Protein AF-A0A9J6RQS4-F1 (afdb_monomer_lite)

Radius of gyration: 27.05 Å; chains: 1; bounding box: 44×37×73 Å

Sequence (128 aa):
MCKETLSKTLTEANNSTGYFMPIWVMDELKKHIPSGVMKWAENQCHAFGKEQEYRLEAVRNRPPVGAYELTCSKCGGDNVVKDAFASWDVNAQEFVLYATYDESYCHDCEESVLLNESVIASSEASQS

Foldseek 3Di:
DAPVVCVVVVVVVCVVVVNNDDPVVVVVVVVPDPPVNVVVVNVVVVVVVVVVVVVVVCVVPQAPQFDKAKAFPPPRHRQKDFDFDWDQDPVVRDTHTDDTDQWMAHPVVRGTGHIDIDTDPPPPPDDD

Organism: NCBI:txid2950436

Secondary structure (DSSP, 8-state):
--HHHHHHHHHHHHHHHS----HHHHHHHHHHS-HHHHHHHHHHHHHHHHHHHHHHHHHHTSPPTT-EEEEETTT--S-EEEEEEEEEETTTTEEEEEEEEEEEEETTTTEE--EEEEE---------

pLDDT: mean 72.66, std 21.64, range [35.25, 98.38]

Structure (mmCIF, N/CA/C/O backbone):
data_AF-A0A9J6RQS4-F1
#
_entry.id   AF-A0A9J6RQS4-F1
#
loop_
_atom_site.group_PDB
_atom_site.id
_atom_site.type_symbol
_atom_site.label_atom_id
_atom_site.label_alt_id
_atom_site.label_comp_id
_atom_site.label_asym_id
_atom_site.label_entity_id
_atom_site.label_seq_id
_atom_site.pdbx_PDB_ins_code
_atom_site.Cartn_x
_atom_site.Cartn_y
_atom_site.Cartn_z
_atom_site.occupancy
_atom_site.B_iso_or_equiv
_atom_site.auth_seq_id
_atom_site.auth_comp_id
_atom_site.auth_asym_id
_atom_site.auth_atom_id
_atom_site.pdbx_PDB_model_num
ATOM 1 N N . MET A 1 1 ? -2.064 13.662 -37.282 1.00 45.72 1 MET A N 1
ATOM 2 C CA . MET A 1 1 ? -1.436 12.323 -37.408 1.00 45.72 1 MET A CA 1
ATOM 3 C C . MET A 1 1 ? 0.086 12.454 -37.407 1.00 45.72 1 MET A C 1
ATOM 5 O O . MET A 1 1 ? 0.600 13.144 -38.278 1.00 45.72 1 MET A O 1
ATOM 9 N N . CYS A 1 2 ? 0.778 11.951 -36.366 1.00 46.66 2 CYS A N 1
ATOM 10 C CA . CYS A 1 2 ? 2.184 12.296 -36.058 1.00 46.66 2 CYS A CA 1
ATOM 11 C C . CYS A 1 2 ? 3.071 12.030 -37.273 1.00 46.66 2 CYS A C 1
ATOM 13 O O . CYS A 1 2 ? 2.713 11.174 -38.068 1.00 46.66 2 CYS A O 1
ATOM 15 N N . LYS A 1 3 ? 4.216 12.696 -37.454 1.00 46.94 3 LYS A N 1
ATOM 16 C CA . LYS A 1 3 ? 5.111 12.407 -38.595 1.00 46.94 3 LYS A CA 1
ATOM 17 C C . LYS A 1 3 ? 5.410 10.903 -38.701 1.00 46.94 3 LYS A C 1
ATOM 19 O O . LYS A 1 3 ? 5.478 10.367 -39.798 1.00 46.94 3 LYS A O 1
ATOM 24 N N . GLU A 1 4 ? 5.443 10.216 -37.559 1.00 50.78 4 GLU A N 1
ATOM 25 C CA . GLU A 1 4 ? 5.531 8.760 -37.433 1.00 50.78 4 GLU A CA 1
ATOM 26 C C . GLU A 1 4 ? 4.217 8.010 -37.701 1.00 50.78 4 GLU A C 1
ATOM 28 O O . GLU A 1 4 ? 4.258 6.936 -38.283 1.00 50.78 4 GLU A O 1
ATOM 33 N N . THR A 1 5 ? 3.048 8.556 -37.351 1.00 47.94 5 THR A N 1
ATOM 34 C CA . THR A 1 5 ? 1.732 7.968 -37.673 1.00 47.94 5 THR A CA 1
ATOM 35 C C . THR A 1 5 ? 1.354 8.168 -39.140 1.00 47.94 5 THR A C 1
ATOM 37 O O . THR A 1 5 ? 0.801 7.255 -39.730 1.00 47.94 5 THR A O 1
ATOM 40 N N . LEU A 1 6 ? 1.662 9.319 -39.751 1.00 48.81 6 LEU A N 1
ATOM 41 C CA . LEU A 1 6 ? 1.569 9.568 -41.195 1.00 48.81 6 LEU A CA 1
ATOM 42 C C . LEU A 1 6 ? 2.581 8.709 -41.941 1.00 48.81 6 LEU A C 1
ATOM 44 O O . LEU A 1 6 ? 2.227 8.096 -42.933 1.00 48.81 6 LEU A O 1
ATOM 48 N N . SER A 1 7 ? 3.814 8.597 -41.437 1.00 50.75 7 SER A N 1
ATOM 49 C CA . SER A 1 7 ? 4.796 7.667 -41.999 1.00 50.75 7 SER A CA 1
ATOM 50 C C . SER A 1 7 ? 4.294 6.223 -41.925 1.00 50.75 7 SER A C 1
ATOM 52 O O . SER A 1 7 ? 4.325 5.529 -42.934 1.00 50.75 7 SER A O 1
ATOM 54 N N . LYS A 1 8 ? 3.743 5.782 -40.784 1.00 55.03 8 LYS A N 1
ATOM 55 C CA . LYS A 1 8 ? 3.169 4.437 -40.618 1.00 55.03 8 LYS A CA 1
ATOM 56 C C . LYS A 1 8 ? 1.928 4.212 -41.481 1.00 55.03 8 LYS A C 1
ATOM 58 O O . LYS A 1 8 ? 1.898 3.217 -42.182 1.00 55.03 8 LYS A O 1
ATOM 63 N N . THR A 1 9 ? 0.983 5.149 -41.544 1.00 52.06 9 THR A N 1
ATOM 64 C CA . THR A 1 9 ? -0.218 5.023 -42.398 1.00 52.06 9 THR A CA 1
ATOM 65 C C . THR A 1 9 ? 0.091 5.123 -43.889 1.00 52.06 9 THR A C 1
ATOM 67 O O . THR A 1 9 ? -0.521 4.401 -44.663 1.00 52.06 9 THR A O 1
ATOM 70 N N . LEU A 1 10 ? 1.068 5.928 -44.324 1.00 50.69 10 LEU A N 1
ATOM 71 C CA . LEU A 1 10 ? 1.557 5.889 -45.711 1.00 50.69 10 LEU A CA 1
ATOM 72 C C . LEU A 1 10 ? 2.337 4.603 -46.012 1.00 50.69 10 LEU A C 1
ATOM 74 O O . LEU A 1 10 ? 2.247 4.088 -47.121 1.00 50.69 10 LEU A O 1
ATOM 78 N N . THR A 1 11 ? 3.055 4.050 -45.034 1.00 53.12 11 THR A N 1
ATOM 79 C CA . THR A 1 11 ? 3.733 2.749 -45.167 1.00 53.12 11 THR A CA 1
ATOM 80 C C . THR A 1 11 ? 2.720 1.600 -45.230 1.00 53.12 11 THR A C 1
ATOM 82 O O . THR A 1 11 ? 2.847 0.712 -46.065 1.00 53.12 11 THR A O 1
ATOM 85 N N . GLU A 1 12 ? 1.667 1.636 -44.416 1.00 49.66 12 GLU A N 1
ATOM 86 C CA . GLU A 1 12 ? 0.559 0.673 -44.424 1.00 49.66 12 GLU A CA 1
ATOM 87 C C . GLU A 1 12 ? -0.311 0.812 -45.685 1.00 49.66 12 GLU A C 1
ATOM 89 O O . GLU A 1 12 ? -0.711 -0.196 -46.267 1.00 49.66 12 GLU A O 1
ATOM 94 N N . ALA A 1 13 ? -0.539 2.032 -46.183 1.00 46.62 13 ALA A N 1
ATOM 95 C CA . ALA A 1 13 ? -1.199 2.280 -47.467 1.00 46.62 13 ALA A CA 1
ATOM 96 C C . ALA A 1 13 ? -0.363 1.765 -48.658 1.00 46.62 13 ALA A C 1
ATOM 98 O O . ALA A 1 13 ? -0.916 1.146 -49.568 1.00 46.62 13 ALA A O 1
ATOM 99 N N . ASN A 1 14 ? 0.967 1.928 -48.626 1.00 47.00 14 ASN A N 1
ATOM 100 C CA . ASN A 1 14 ? 1.891 1.341 -49.612 1.00 47.00 14 ASN A CA 1
ATOM 101 C C . ASN A 1 14 ? 1.863 -0.197 -49.579 1.00 47.00 14 ASN A C 1
ATOM 103 O O . ASN A 1 14 ? 1.874 -0.850 -50.621 1.00 47.00 14 ASN A O 1
ATOM 107 N N . ASN A 1 15 ? 1.815 -0.783 -48.382 1.00 49.00 15 ASN A N 1
ATOM 108 C CA . ASN A 1 15 ? 1.864 -2.233 -48.196 1.00 49.00 15 ASN A CA 1
ATOM 109 C C . ASN A 1 15 ? 0.518 -2.925 -48.476 1.00 49.00 15 ASN A C 1
ATOM 111 O O . ASN A 1 15 ? 0.504 -4.118 -48.764 1.00 49.00 15 ASN A O 1
ATOM 115 N N . SER A 1 16 ? -0.605 -2.199 -48.423 1.00 44.75 16 SER A N 1
ATOM 116 C CA . SER A 1 16 ? -1.952 -2.733 -48.693 1.00 44.75 16 SER A CA 1
ATOM 117 C C . SER A 1 16 ? -2.413 -2.580 -50.146 1.00 44.75 16 SER A C 1
ATOM 119 O O . SER A 1 16 ? -3.294 -3.319 -50.578 1.00 44.75 16 SER A O 1
ATOM 121 N N . THR 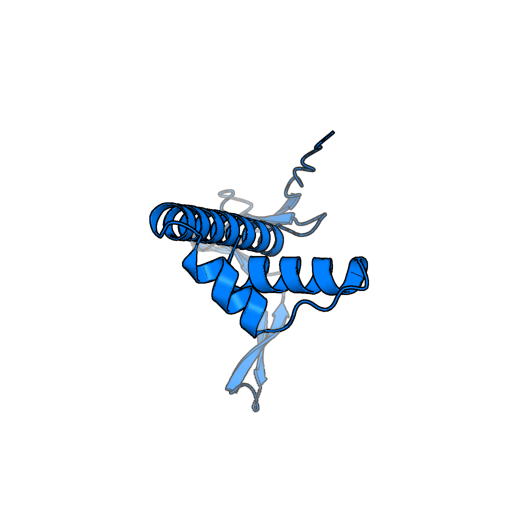A 1 17 ? -1.813 -1.671 -50.923 1.00 41.06 17 THR A N 1
ATOM 122 C CA . THR A 1 17 ? -2.170 -1.444 -52.340 1.00 41.06 17 THR A CA 1
ATOM 123 C C . THR A 1 17 ? -1.172 -2.041 -53.338 1.00 41.06 17 THR A C 1
ATOM 125 O O . THR A 1 17 ? -1.423 -2.022 -54.542 1.00 41.06 17 THR A O 1
ATOM 128 N N . GLY A 1 18 ? -0.048 -2.592 -52.863 1.00 42.12 18 GLY A N 1
ATOM 129 C CA . GLY A 1 18 ? 0.982 -3.217 -53.705 1.00 42.12 18 GLY A CA 1
ATOM 130 C C . GLY A 1 18 ? 1.830 -2.230 -54.519 1.00 42.12 18 GLY A C 1
ATOM 131 O O . GLY A 1 18 ? 2.698 -2.653 -55.279 1.00 42.12 18 GLY A O 1
ATOM 132 N N . TYR A 1 19 ? 1.620 -0.923 -54.348 1.00 41.69 19 TYR A N 1
ATOM 133 C CA . TYR A 1 19 ? 2.429 0.127 -54.957 1.00 41.69 19 TYR A CA 1
ATOM 134 C C . TYR A 1 19 ? 3.384 0.697 -53.913 1.00 41.69 19 TYR A C 1
ATOM 136 O O . TYR A 1 19 ? 3.007 1.487 -53.057 1.00 41.69 19 TYR A O 1
ATOM 144 N N . PHE A 1 20 ? 4.650 0.295 -53.985 1.00 44.09 20 PHE A N 1
ATOM 145 C CA . PHE A 1 20 ? 5.703 0.826 -53.129 1.00 44.09 20 PHE A CA 1
ATOM 146 C C . PHE A 1 20 ? 6.106 2.222 -53.626 1.00 44.09 20 PHE A C 1
ATOM 148 O O . PHE A 1 20 ? 6.924 2.342 -54.539 1.00 44.09 20 PHE A O 1
ATOM 155 N N . MET A 1 21 ? 5.525 3.293 -53.071 1.00 48.44 21 MET A N 1
ATOM 156 C CA . MET A 1 21 ? 5.986 4.649 -53.388 1.00 48.44 21 MET A CA 1
ATOM 157 C C . MET A 1 21 ? 7.425 4.854 -52.886 1.00 48.44 21 MET A C 1
ATOM 159 O O . MET A 1 21 ? 7.676 4.703 -51.686 1.00 48.44 21 MET A O 1
ATOM 163 N N . PRO A 1 22 ? 8.378 5.215 -53.763 1.00 49.72 22 PRO A N 1
ATOM 164 C CA . PRO A 1 22 ? 9.762 5.437 -53.369 1.00 49.72 22 PRO A CA 1
ATOM 165 C C . PRO A 1 22 ? 9.928 6.602 -52.383 1.00 49.72 22 PRO A C 1
ATOM 167 O O . PRO A 1 22 ? 9.183 7.582 -52.421 1.00 49.72 22 PRO A O 1
ATOM 170 N N . ILE A 1 23 ? 10.983 6.550 -51.563 1.00 51.97 23 ILE A N 1
ATOM 171 C CA . ILE A 1 23 ? 11.328 7.578 -50.559 1.00 51.97 23 ILE A CA 1
ATOM 172 C C . ILE A 1 23 ? 11.371 8.999 -51.160 1.00 51.97 23 ILE A C 1
ATOM 174 O O . ILE A 1 23 ? 10.979 9.956 -50.497 1.00 51.97 23 ILE A O 1
ATOM 178 N N . TRP A 1 24 ? 11.773 9.151 -52.426 1.00 51.88 24 TRP A N 1
ATOM 179 C CA . TRP A 1 24 ? 11.817 10.452 -53.103 1.00 51.88 24 TRP A CA 1
ATOM 180 C C . TRP A 1 24 ? 10.425 11.027 -53.431 1.00 51.88 24 TRP A C 1
ATOM 182 O O . TRP A 1 24 ? 10.252 12.240 -53.402 1.00 51.88 24 TRP A O 1
ATOM 192 N N . VAL A 1 25 ? 9.411 10.186 -53.668 1.00 50.16 25 VAL A N 1
ATOM 193 C CA . VAL A 1 25 ? 8.017 10.625 -53.891 1.00 50.16 25 VAL A CA 1
ATOM 194 C C . VAL A 1 25 ? 7.422 11.169 -52.595 1.00 50.16 25 VAL A C 1
ATOM 196 O O . VAL A 1 25 ? 6.734 12.188 -52.587 1.00 50.16 25 VAL A O 1
ATOM 199 N N . MET A 1 26 ? 7.761 10.529 -51.476 1.00 52.94 26 MET A N 1
ATOM 200 C CA . MET A 1 26 ? 7.407 11.010 -50.141 1.00 52.94 26 MET A CA 1
ATOM 201 C C . MET A 1 26 ? 8.069 12.350 -49.815 1.00 52.94 26 MET A C 1
ATOM 203 O O . MET A 1 26 ? 7.504 13.141 -49.062 1.00 52.94 26 MET A O 1
ATOM 207 N N . ASP A 1 27 ? 9.264 12.598 -50.347 1.00 58.03 27 ASP A N 1
ATOM 208 C CA . ASP A 1 27 ? 9.979 13.861 -50.179 1.00 58.03 27 ASP A CA 1
ATOM 209 C C . ASP A 1 27 ? 9.381 14.978 -51.053 1.00 58.03 27 ASP A C 1
ATOM 211 O O . ASP A 1 27 ? 9.244 16.112 -50.602 1.00 58.03 27 ASP A O 1
ATOM 215 N N . GLU A 1 28 ? 8.916 14.648 -52.260 1.00 54.41 28 GLU A N 1
ATOM 216 C CA . GLU A 1 28 ? 8.276 15.590 -53.188 1.00 54.41 28 GLU A CA 1
ATOM 217 C C . GLU A 1 28 ? 6.863 16.010 -52.748 1.00 54.41 28 GLU A C 1
ATOM 219 O O . GLU A 1 28 ? 6.494 17.185 -52.830 1.00 54.41 28 GLU A O 1
ATOM 224 N N . LEU A 1 29 ? 6.084 15.078 -52.191 1.00 55.75 29 LEU A N 1
ATOM 225 C CA . LEU A 1 29 ? 4.768 15.376 -51.617 1.00 55.75 29 LEU A CA 1
ATOM 226 C C . LEU A 1 29 ? 4.875 16.329 -50.420 1.00 55.75 29 LEU A C 1
ATOM 228 O O . LEU A 1 29 ? 4.063 17.242 -50.283 1.00 55.75 29 LEU A O 1
ATOM 232 N N . LYS A 1 30 ? 5.919 16.189 -49.594 1.00 58.12 30 LYS A N 1
ATOM 233 C CA . LYS A 1 30 ? 6.185 17.098 -48.465 1.00 58.12 30 LYS A CA 1
ATOM 234 C C . LYS A 1 30 ? 6.505 18.530 -48.908 1.00 58.12 30 LYS A C 1
ATOM 236 O O . LYS A 1 30 ? 6.292 19.441 -48.115 1.00 58.12 30 LYS A O 1
ATOM 241 N N . LYS A 1 31 ? 6.970 18.746 -50.147 1.00 63.47 31 LYS A N 1
ATOM 242 C CA . LYS A 1 31 ? 7.252 20.088 -50.700 1.00 63.47 31 LYS A CA 1
ATOM 243 C C . LYS A 1 31 ? 5.990 20.844 -51.121 1.00 63.47 31 LYS A C 1
ATOM 245 O O . LYS A 1 31 ? 5.993 22.070 -51.109 1.00 63.47 31 LYS A O 1
ATOM 250 N N . HIS A 1 32 ? 4.919 20.129 -51.469 1.00 58.72 32 HIS A N 1
ATOM 251 C CA . HIS A 1 32 ? 3.672 20.713 -51.980 1.00 58.72 32 HIS A CA 1
ATOM 252 C C . HIS A 1 32 ? 2.582 20.879 -50.906 1.00 58.72 32 HIS A C 1
ATOM 254 O O . HIS A 1 32 ? 1.550 21.494 -51.172 1.00 58.72 32 HIS A O 1
ATOM 260 N N . ILE A 1 33 ? 2.794 20.367 -49.687 1.00 57.84 33 ILE A N 1
ATOM 261 C CA . ILE A 1 33 ? 1.872 20.566 -48.562 1.00 57.84 33 ILE A CA 1
ATOM 262 C C . ILE A 1 33 ? 2.213 21.903 -47.881 1.00 57.84 33 ILE A C 1
ATOM 264 O O . ILE A 1 33 ? 3.331 22.060 -47.384 1.00 57.84 33 ILE A O 1
ATOM 268 N N . PRO A 1 34 ? 1.279 22.872 -47.809 1.00 59.47 34 PRO A N 1
ATOM 269 C CA . PRO A 1 34 ? 1.539 24.157 -47.171 1.00 59.47 34 PRO A CA 1
ATOM 270 C C . PRO A 1 34 ? 1.977 23.972 -45.715 1.00 59.47 34 PRO A C 1
ATOM 272 O O . PRO A 1 34 ? 1.373 23.197 -44.969 1.00 59.47 34 PRO A O 1
ATOM 275 N N . SER A 1 35 ? 2.982 24.730 -45.274 1.00 56.81 35 SER A N 1
ATOM 276 C CA . SER A 1 35 ? 3.536 24.650 -43.911 1.00 56.81 35 SER A CA 1
ATOM 277 C C . SER A 1 35 ? 2.476 24.816 -42.810 1.00 56.81 35 SER A C 1
ATOM 279 O O . SER A 1 35 ? 2.582 24.202 -41.750 1.00 56.81 35 SER A O 1
ATOM 281 N N . GLY A 1 36 ? 1.409 25.578 -43.077 1.00 56.22 36 GLY A N 1
ATOM 282 C CA . GLY A 1 36 ? 0.256 25.714 -42.183 1.00 56.22 36 GLY A CA 1
ATOM 283 C C . GLY A 1 36 ? -0.543 24.418 -41.995 1.00 56.22 36 GLY A C 1
ATOM 284 O O . GLY A 1 36 ? -0.974 24.130 -40.881 1.00 56.22 36 GLY A O 1
ATOM 285 N N . VAL A 1 37 ? -0.681 23.603 -43.045 1.00 57.06 37 VAL A N 1
ATOM 286 C CA . VAL A 1 37 ? -1.360 22.296 -42.994 1.00 57.06 37 VAL A CA 1
ATOM 287 C C . VAL A 1 37 ? -0.508 21.282 -42.229 1.00 57.06 37 VAL A C 1
ATOM 289 O O . VAL A 1 37 ? -1.047 20.528 -41.424 1.00 57.06 37 VAL A O 1
ATOM 292 N N . MET A 1 38 ? 0.820 21.321 -42.389 1.00 53.12 38 MET A N 1
ATOM 293 C CA . MET A 1 38 ? 1.745 20.491 -41.603 1.00 53.12 38 MET A CA 1
ATOM 294 C C . MET A 1 38 ? 1.731 20.857 -40.116 1.00 53.12 38 MET A C 1
ATOM 296 O O . MET A 1 38 ? 1.600 19.971 -39.279 1.00 53.12 38 MET A O 1
ATOM 300 N N . LYS A 1 39 ? 1.771 22.151 -39.776 1.00 57.00 39 LYS A N 1
ATOM 301 C CA . LYS A 1 39 ? 1.733 22.616 -38.379 1.00 57.00 39 LYS A CA 1
ATOM 302 C C . LYS A 1 39 ? 0.384 22.339 -37.704 1.00 57.00 39 LYS A C 1
ATOM 304 O O . LYS A 1 39 ? 0.340 21.955 -36.537 1.00 57.00 39 LYS A O 1
ATOM 309 N N . TRP A 1 40 ? -0.727 22.501 -38.432 1.00 47.44 40 TRP A N 1
ATOM 310 C CA . TRP A 1 40 ? -2.051 22.090 -37.954 1.00 47.44 40 TRP A CA 1
ATOM 311 C C . TRP A 1 40 ? -2.104 20.578 -37.729 1.00 47.44 40 TRP A C 1
ATOM 313 O O . TRP A 1 40 ? -2.520 20.141 -36.657 1.00 47.44 40 TRP A O 1
ATOM 323 N N . ALA A 1 41 ? -1.620 19.786 -38.692 1.00 46.22 41 ALA A N 1
ATOM 324 C CA . ALA A 1 41 ? -1.583 18.338 -38.572 1.00 46.22 41 ALA A CA 1
ATOM 325 C C . ALA A 1 41 ? -0.766 17.918 -37.347 1.00 46.22 41 ALA A C 1
ATOM 327 O O . ALA A 1 41 ? -1.307 17.179 -36.533 1.00 46.22 41 ALA A O 1
ATOM 328 N N . GLU A 1 42 ? 0.458 18.436 -37.178 1.00 49.44 42 GLU A N 1
ATOM 329 C CA . GLU A 1 42 ? 1.358 18.211 -36.033 1.00 49.44 42 GLU A CA 1
ATOM 330 C C . GLU A 1 42 ? 0.687 18.495 -34.684 1.00 49.44 42 GLU A C 1
ATOM 332 O O . GLU A 1 42 ? 0.705 17.638 -33.796 1.00 49.44 42 GLU A O 1
ATOM 337 N N . ASN A 1 43 ? 0.013 19.641 -34.560 1.00 56.47 43 ASN A N 1
ATOM 338 C CA . ASN A 1 43 ? -0.734 20.001 -33.355 1.00 56.47 43 ASN A CA 1
ATOM 339 C C . ASN A 1 43 ? -1.867 19.006 -33.056 1.00 56.47 43 ASN A C 1
ATOM 341 O O . ASN A 1 43 ? -2.045 18.612 -31.904 1.00 56.47 43 ASN A O 1
ATOM 345 N N . GLN A 1 44 ? -2.598 18.550 -34.079 1.00 51.94 44 GLN A N 1
ATOM 346 C CA . GLN A 1 44 ? -3.653 17.542 -33.919 1.00 51.94 44 GLN A CA 1
ATOM 347 C C . GLN A 1 44 ? -3.087 16.167 -33.527 1.00 51.94 44 GLN A C 1
ATOM 349 O O . GLN A 1 44 ? -3.695 15.456 -32.734 1.00 51.94 44 GLN A O 1
ATOM 354 N N . CYS A 1 45 ? -1.902 15.779 -34.020 1.00 47.12 45 CYS A N 1
ATOM 355 C CA . CYS A 1 45 ? -1.230 14.549 -33.571 1.00 47.12 45 CYS A CA 1
ATOM 356 C C . CYS A 1 45 ? -0.872 14.598 -32.102 1.00 47.12 45 CYS A C 1
ATOM 358 O O . CYS A 1 45 ? -0.972 13.591 -31.418 1.00 47.12 45 CYS A O 1
ATOM 360 N N . HIS A 1 46 ? -0.351 15.742 -31.672 1.00 48.44 46 HIS A N 1
ATOM 361 C CA . HIS A 1 46 ? 0.154 15.922 -30.329 1.00 48.44 46 HIS A CA 1
ATOM 362 C C . HIS A 1 46 ? -1.007 15.970 -29.333 1.00 48.44 46 HIS A C 1
ATOM 364 O O . HIS A 1 46 ? -0.936 15.339 -28.284 1.00 48.44 46 HIS A O 1
ATOM 370 N N . ALA A 1 47 ? -2.110 16.634 -29.697 1.0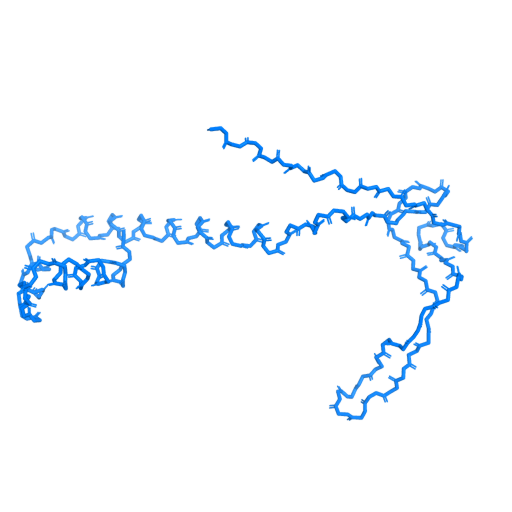0 54.53 47 ALA A N 1
ATOM 371 C CA . ALA A 1 47 ? -3.355 16.592 -28.936 1.00 54.53 47 ALA A CA 1
ATOM 372 C C . ALA A 1 47 ? -3.910 15.161 -28.834 1.00 54.53 47 ALA A C 1
ATOM 374 O O . ALA A 1 47 ? -4.180 14.694 -27.732 1.00 54.53 47 ALA A O 1
ATOM 375 N N . PHE A 1 48 ? -3.984 14.434 -29.955 1.00 45.97 48 PHE A N 1
ATOM 376 C CA . PHE A 1 48 ? -4.432 13.041 -29.961 1.00 45.97 48 PHE A CA 1
ATOM 377 C C . PHE A 1 48 ? -3.491 12.127 -29.163 1.00 45.97 48 PHE A C 1
ATOM 379 O O . PHE A 1 48 ? -3.952 11.307 -28.385 1.00 45.97 48 PHE A O 1
ATOM 386 N N . GLY A 1 49 ? -2.173 12.288 -29.300 1.00 55.94 49 GLY A N 1
ATOM 387 C CA . GLY A 1 49 ? -1.176 11.531 -28.541 1.00 55.94 49 GLY A CA 1
ATOM 388 C C . GLY A 1 49 ? -1.322 11.734 -27.035 1.00 55.94 49 GLY A C 1
ATOM 389 O O . GLY A 1 49 ? -1.349 10.756 -26.298 1.00 55.94 49 GLY A O 1
ATOM 390 N N . LYS A 1 50 ? -1.525 12.982 -26.593 1.00 57.53 50 LYS A N 1
ATOM 391 C CA . LYS A 1 50 ? -1.812 13.298 -25.187 1.00 57.53 50 LYS A CA 1
ATOM 392 C C . LYS A 1 50 ? -3.131 12.703 -24.700 1.00 57.53 50 LYS A C 1
ATOM 394 O O . LYS A 1 50 ? -3.201 12.228 -23.573 1.00 57.53 50 LYS A O 1
ATOM 399 N N . GLU A 1 51 ? -4.170 12.707 -25.531 1.00 56.69 51 GLU A N 1
ATOM 400 C CA . GLU A 1 51 ? -5.455 12.083 -25.197 1.00 56.69 51 GLU A CA 1
ATOM 401 C C . GLU A 1 51 ? -5.330 10.557 -25.066 1.00 56.69 51 GLU A C 1
ATOM 403 O O . GLU A 1 51 ? -5.902 9.969 -24.149 1.00 56.69 51 GLU A O 1
ATOM 408 N N . GLN A 1 52 ? -4.552 9.910 -25.939 1.00 61.34 52 GLN A N 1
ATOM 409 C CA . GLN A 1 52 ? -4.280 8.474 -25.844 1.00 61.34 52 GLN A CA 1
ATOM 410 C C . GLN A 1 52 ? -3.420 8.133 -24.624 1.00 61.34 52 GLN A C 1
ATOM 412 O O . GLN A 1 52 ? -3.708 7.160 -23.937 1.00 61.34 52 GLN A O 1
ATOM 417 N N . GLU A 1 53 ? -2.406 8.938 -24.311 1.00 63.53 53 GLU A N 1
ATOM 418 C CA . GLU A 1 53 ? -1.579 8.767 -23.113 1.00 63.53 53 GLU A CA 1
ATOM 419 C C . GLU A 1 53 ? -2.408 8.923 -21.830 1.00 63.53 53 GLU A C 1
ATOM 421 O O . GLU A 1 53 ? -2.337 8.068 -20.952 1.00 63.53 53 GLU A O 1
ATOM 426 N N . TYR A 1 54 ? -3.284 9.933 -21.766 1.00 62.22 54 TYR A N 1
ATOM 427 C CA . TYR A 1 54 ? -4.237 10.106 -20.667 1.00 62.22 54 TYR A CA 1
ATOM 428 C C . TYR A 1 54 ? -5.201 8.919 -20.539 1.00 62.22 54 TYR A C 1
ATOM 430 O O . TYR A 1 54 ? -5.455 8.440 -19.437 1.00 62.22 54 TYR A O 1
ATOM 438 N N . ARG A 1 55 ? -5.718 8.398 -21.660 1.00 65.12 55 ARG A N 1
ATOM 439 C CA . ARG A 1 55 ? -6.578 7.205 -21.665 1.00 65.12 55 ARG A CA 1
ATOM 440 C C . ARG A 1 55 ? -5.846 5.956 -21.186 1.00 65.12 55 ARG A C 1
ATOM 442 O O . ARG A 1 55 ? -6.408 5.194 -20.407 1.00 65.12 55 ARG A O 1
ATOM 449 N N . LEU A 1 56 ? -4.614 5.743 -21.639 1.00 69.25 56 LEU A N 1
ATOM 450 C CA . LEU A 1 56 ? -3.787 4.619 -21.200 1.00 69.25 56 LEU A CA 1
ATOM 451 C C . LEU A 1 56 ? -3.472 4.725 -19.710 1.00 69.25 56 LEU A C 1
ATOM 453 O O . LEU A 1 56 ? -3.550 3.725 -19.004 1.00 69.25 56 LEU A O 1
ATOM 457 N N . GLU A 1 57 ? -3.192 5.929 -19.221 1.00 70.69 57 GLU A N 1
ATOM 458 C CA . GLU A 1 57 ? -2.975 6.182 -17.800 1.00 70.69 57 GLU A CA 1
ATOM 459 C C . GLU A 1 57 ? -4.242 5.940 -16.971 1.00 70.69 57 GLU A C 1
ATOM 461 O O . GLU A 1 57 ? -4.190 5.282 -15.937 1.00 70.69 57 GLU A O 1
ATOM 466 N N . ALA A 1 58 ? -5.407 6.367 -17.460 1.00 68.31 58 ALA A N 1
ATOM 467 C CA . ALA A 1 58 ? -6.691 6.097 -16.815 1.00 68.31 58 ALA A CA 1
ATOM 468 C C . ALA A 1 58 ? -7.044 4.598 -16.787 1.00 68.31 58 ALA A C 1
ATOM 470 O O . ALA A 1 58 ? -7.696 4.135 -15.855 1.00 68.31 58 ALA A O 1
ATOM 471 N N . VAL A 1 59 ? -6.621 3.828 -17.795 1.00 73.88 59 VAL A N 1
ATOM 472 C CA . VAL A 1 59 ? -6.765 2.364 -17.800 1.00 73.88 59 VAL A CA 1
ATOM 473 C C . VAL A 1 59 ? -5.772 1.714 -16.836 1.00 73.88 59 VAL A C 1
ATOM 475 O O . VAL A 1 59 ? -6.171 0.818 -16.097 1.00 73.88 59 VAL A O 1
ATOM 478 N N . ARG A 1 60 ? -4.513 2.173 -16.800 1.00 76.94 60 ARG A N 1
ATOM 479 C CA . ARG A 1 60 ? -3.495 1.679 -15.854 1.00 76.94 60 ARG A CA 1
ATOM 480 C C . ARG A 1 60 ? -3.893 1.910 -14.400 1.00 76.94 60 ARG A C 1
ATOM 482 O O . ARG A 1 60 ? -3.700 1.022 -13.582 1.00 76.94 60 ARG A O 1
ATOM 489 N N . ASN A 1 61 ? -4.484 3.064 -14.109 1.00 78.44 61 ASN A N 1
ATOM 490 C CA . ASN A 1 61 ? -4.891 3.449 -12.758 1.00 78.44 61 ASN A CA 1
ATOM 491 C C . ASN A 1 61 ? -6.322 3.019 -12.409 1.00 78.44 61 ASN A C 1
ATOM 493 O O . ASN A 1 61 ? -6.841 3.409 -11.364 1.00 78.44 61 ASN A O 1
ATOM 497 N N . ARG A 1 62 ? -6.990 2.233 -13.265 1.00 78.19 62 ARG A N 1
ATOM 498 C CA . ARG A 1 62 ? -8.307 1.690 -12.931 1.00 78.19 62 ARG A CA 1
ATOM 499 C C . ARG A 1 62 ? -8.142 0.621 -11.840 1.00 78.19 62 ARG A C 1
ATOM 501 O O . ARG A 1 62 ? -7.368 -0.316 -12.047 1.00 78.19 62 ARG A O 1
ATOM 508 N N . PRO A 1 63 ? -8.904 0.690 -10.733 1.00 80.50 63 PRO A N 1
ATOM 509 C CA . PRO A 1 63 ? -8.949 -0.401 -9.770 1.00 80.50 63 PRO A CA 1
ATOM 510 C C . PRO A 1 63 ? -9.369 -1.707 -10.463 1.00 80.50 63 PRO A C 1
ATOM 512 O O . PRO A 1 63 ? -10.251 -1.680 -11.331 1.00 80.50 63 PRO A O 1
ATOM 515 N N . PRO A 1 64 ? -8.767 -2.855 -10.114 1.00 82.12 64 PRO A N 1
ATOM 516 C CA . PRO A 1 64 ? -9.179 -4.134 -10.673 1.00 82.12 64 PRO A CA 1
ATOM 517 C C . PRO A 1 64 ? -10.653 -4.426 -10.356 1.00 82.12 64 PRO A C 1
ATOM 519 O O . PRO A 1 64 ? -11.219 -3.933 -9.380 1.00 82.12 64 PRO A O 1
ATOM 522 N N . VAL A 1 65 ? -11.298 -5.242 -11.192 1.00 81.56 65 VAL A N 1
ATOM 523 C CA . VAL A 1 65 ? -12.677 -5.681 -10.935 1.00 81.56 65 VAL A CA 1
ATOM 524 C C . VAL A 1 65 ? -12.709 -6.450 -9.614 1.00 81.56 65 VAL A C 1
ATOM 526 O O . VAL A 1 65 ? -11.923 -7.375 -9.420 1.00 81.56 65 VAL A O 1
ATOM 529 N N . GLY A 1 66 ? -13.608 -6.055 -8.710 1.00 83.56 66 GLY A N 1
ATOM 530 C CA . GLY A 1 66 ? -13.679 -6.611 -7.356 1.00 83.56 66 GLY A CA 1
ATOM 531 C C . GLY A 1 66 ? -12.693 -5.988 -6.365 1.00 83.56 66 GLY A C 1
ATOM 532 O O . GLY A 1 66 ? -12.531 -6.524 -5.272 1.00 83.56 66 GLY A O 1
ATOM 533 N N . ALA A 1 67 ? -12.045 -4.872 -6.718 1.00 89.00 67 ALA A N 1
ATOM 534 C CA . ALA A 1 67 ? -11.286 -4.084 -5.757 1.00 89.00 67 ALA A CA 1
ATOM 535 C C . ALA A 1 67 ? -12.177 -3.644 -4.587 1.00 89.00 67 ALA A C 1
ATOM 537 O O . ALA A 1 67 ? -13.355 -3.321 -4.759 1.00 89.00 67 ALA A O 1
ATOM 538 N N . TYR A 1 68 ? -11.586 -3.609 -3.401 1.00 93.31 68 TYR A N 1
ATOM 539 C CA . TYR A 1 68 ? -12.212 -3.129 -2.182 1.00 93.31 68 TYR A CA 1
ATOM 540 C C . TYR A 1 68 ? -11.284 -2.132 -1.495 1.00 93.31 68 TYR A C 1
ATOM 542 O O . TYR A 1 68 ? -10.074 -2.122 -1.725 1.00 93.31 68 TYR A O 1
ATOM 550 N N . GLU A 1 69 ? -11.876 -1.283 -0.674 1.00 93.88 69 GLU A N 1
ATOM 551 C CA . GLU A 1 69 ? -11.199 -0.308 0.163 1.00 93.88 69 GLU A CA 1
ATOM 552 C C . GLU A 1 69 ? -11.274 -0.753 1.624 1.00 93.88 69 GLU A C 1
ATOM 554 O O . GLU A 1 69 ? -12.287 -1.315 2.057 1.00 93.88 69 GLU A O 1
ATOM 559 N N . LEU A 1 70 ? -10.199 -0.492 2.368 1.00 95.62 70 LEU A N 1
ATOM 560 C CA . LEU A 1 70 ? -10.120 -0.686 3.810 1.00 95.62 70 LEU A CA 1
ATOM 561 C C . LEU A 1 70 ? -10.207 0.673 4.498 1.00 95.62 70 LEU A C 1
ATOM 563 O O . LEU A 1 70 ? -9.379 1.541 4.242 1.00 95.62 70 LEU A O 1
ATOM 567 N N . THR A 1 71 ? -11.174 0.842 5.395 1.00 97.38 71 THR A N 1
ATOM 568 C CA . THR A 1 71 ? -11.343 2.083 6.161 1.00 97.38 71 THR A CA 1
ATOM 569 C C . THR A 1 71 ? -11.383 1.824 7.659 1.00 97.38 71 THR A C 1
ATOM 571 O O . THR A 1 71 ? -11.739 0.742 8.128 1.00 97.38 71 THR A O 1
ATOM 574 N N . CYS A 1 72 ? -11.008 2.831 8.440 1.00 97.94 72 CYS A N 1
ATOM 575 C CA . CYS A 1 72 ? -11.054 2.795 9.892 1.00 97.94 72 CYS A CA 1
ATOM 576 C C . CYS A 1 72 ? -12.493 2.601 10.380 1.00 97.94 72 CYS A C 1
ATOM 578 O O . CYS A 1 72 ? -13.385 3.385 10.047 1.00 97.94 72 CYS A O 1
ATOM 580 N N . SER A 1 73 ? -12.722 1.619 11.256 1.00 97.50 73 SER A N 1
ATOM 581 C CA . SER A 1 73 ? -14.059 1.345 11.793 1.00 97.50 73 SER A CA 1
ATOM 582 C C . SER A 1 73 ? -14.638 2.464 12.666 1.00 97.50 73 SER A C 1
ATOM 584 O O . SER A 1 73 ? -15.823 2.422 12.994 1.00 97.50 73 SER A O 1
ATOM 586 N N . LYS A 1 74 ? -13.815 3.433 13.090 1.00 97.12 74 LYS A N 1
ATOM 587 C CA . LYS A 1 74 ? -14.213 4.544 13.966 1.00 97.12 74 LYS A CA 1
ATOM 588 C C . LYS A 1 74 ? -14.477 5.837 13.201 1.00 97.12 74 LYS A C 1
ATOM 590 O O . LYS A 1 74 ? -15.556 6.405 13.343 1.00 97.12 74 LYS A O 1
ATOM 595 N N . CYS A 1 75 ? -13.506 6.311 12.418 1.00 97.31 75 CYS A N 1
ATOM 596 C CA . CYS A 1 75 ? -13.621 7.582 11.695 1.00 97.31 75 CYS A CA 1
ATOM 597 C C . CYS A 1 75 ? -14.076 7.428 10.238 1.00 97.31 75 CYS A C 1
ATOM 599 O O . CYS A 1 75 ? -14.510 8.409 9.642 1.00 97.31 75 CYS A O 1
ATOM 601 N N . GLY A 1 76 ? -13.983 6.224 9.662 1.00 96.56 76 GLY A N 1
ATOM 602 C CA . GLY A 1 76 ? -14.258 5.975 8.245 1.00 96.56 76 GLY A CA 1
ATOM 603 C C . GLY A 1 76 ? -13.165 6.452 7.283 1.00 96.56 76 GLY A C 1
ATOM 604 O O . GLY A 1 76 ? -13.354 6.334 6.079 1.00 96.56 76 GLY A O 1
ATOM 605 N N . GLY A 1 77 ? -12.045 6.982 7.788 1.00 96.19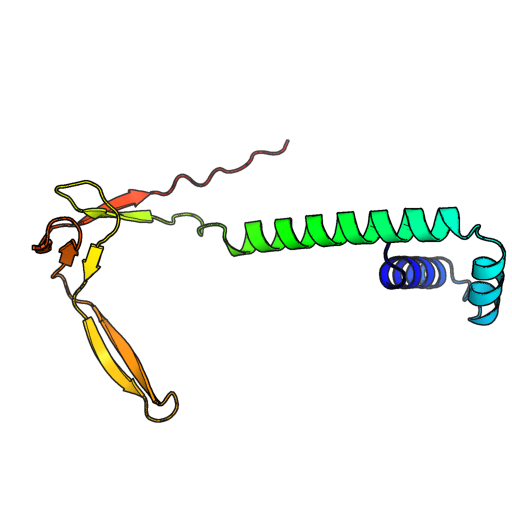 77 GLY A N 1
ATOM 606 C CA . GLY A 1 77 ? -10.887 7.372 6.978 1.00 96.19 77 GLY A CA 1
ATOM 607 C C . GLY A 1 77 ? -10.098 6.172 6.449 1.00 96.19 77 GLY A C 1
ATOM 608 O O . GLY A 1 77 ? -10.187 5.071 6.994 1.00 96.19 77 GLY A O 1
ATOM 609 N N . ASP A 1 78 ? -9.309 6.395 5.405 1.00 96.38 78 ASP A N 1
ATOM 610 C CA . ASP A 1 78 ? -8.478 5.409 4.697 1.00 96.38 78 ASP A CA 1
ATOM 611 C C . ASP A 1 78 ? -7.008 5.406 5.160 1.00 96.38 78 ASP A C 1
ATOM 613 O O . ASP A 1 78 ? -6.213 4.575 4.722 1.00 96.38 78 ASP A O 1
ATOM 617 N N . ASN A 1 79 ? -6.641 6.295 6.091 1.00 97.44 79 ASN A N 1
ATOM 618 C CA . ASN A 1 79 ? -5.299 6.396 6.664 1.00 97.44 79 ASN A CA 1
ATOM 619 C C . ASN A 1 79 ? -5.045 5.297 7.716 1.00 97.44 79 ASN A C 1
ATOM 621 O O . ASN A 1 79 ? -4.879 5.549 8.918 1.00 97.44 79 ASN A O 1
ATOM 625 N N . VAL A 1 80 ? -5.103 4.048 7.253 1.00 97.25 80 VAL A N 1
ATOM 626 C CA . VAL A 1 80 ? -4.992 2.828 8.052 1.00 97.25 80 VAL A CA 1
ATOM 627 C C . VAL A 1 80 ? -3.786 1.997 7.629 1.00 97.25 80 VAL A C 1
ATOM 629 O O . VAL A 1 80 ? -3.446 1.904 6.451 1.00 97.25 80 VAL A O 1
ATOM 632 N N . VAL A 1 81 ? -3.146 1.358 8.603 1.00 96.50 81 VAL A N 1
ATOM 633 C CA . VAL A 1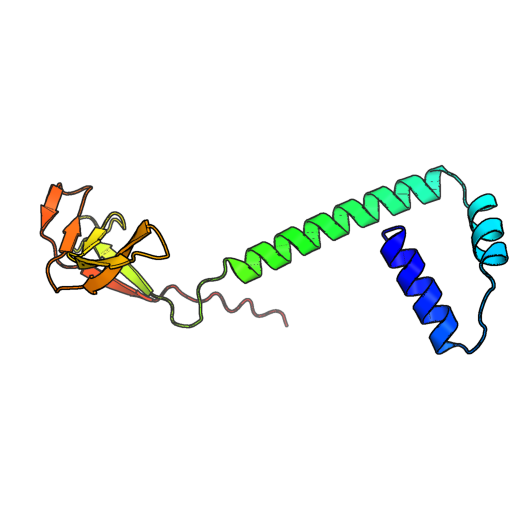 81 ? -1.999 0.468 8.401 1.00 96.50 81 VAL A CA 1
ATOM 634 C C . VAL A 1 81 ? -2.205 -0.846 9.144 1.00 96.50 81 VAL A C 1
ATOM 636 O O . VAL A 1 81 ? -3.011 -0.932 10.072 1.00 96.50 81 VAL A O 1
ATOM 639 N N . LYS A 1 82 ? -1.466 -1.874 8.725 1.00 95.88 82 LYS A N 1
ATOM 640 C CA . LYS A 1 82 ? -1.383 -3.164 9.409 1.00 95.88 82 LYS A CA 1
ATOM 641 C C . LYS A 1 82 ? 0.041 -3.451 9.834 1.00 95.88 82 LYS A C 1
ATOM 643 O O . LYS A 1 82 ? 0.986 -3.125 9.113 1.00 95.88 82 LYS A O 1
ATOM 648 N N . ASP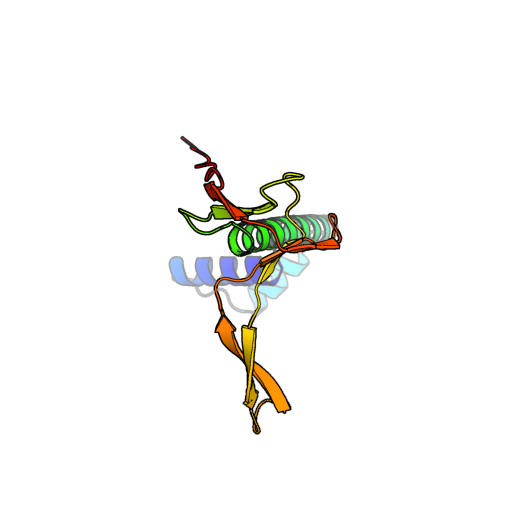 A 1 83 ? 0.162 -4.146 10.953 1.00 94.06 83 ASP A N 1
ATOM 649 C CA . ASP A 1 83 ? 1.442 -4.665 11.394 1.00 94.06 83 ASP A CA 1
ATOM 650 C C . ASP A 1 83 ? 1.967 -5.720 10.423 1.00 94.06 83 ASP A C 1
ATOM 652 O O . ASP A 1 83 ? 1.230 -6.552 9.878 1.00 94.06 83 ASP A O 1
ATOM 656 N N . ALA A 1 84 ? 3.278 -5.680 10.208 1.00 96.00 84 ALA A N 1
ATOM 657 C CA . ALA A 1 84 ? 3.946 -6.502 9.221 1.00 96.00 84 ALA A CA 1
ATOM 658 C C . ALA A 1 84 ? 5.328 -6.954 9.690 1.00 96.00 84 ALA A C 1
ATOM 660 O O . ALA A 1 84 ? 6.069 -6.215 10.335 1.00 96.00 84 ALA A O 1
ATOM 661 N N . PHE A 1 85 ? 5.695 -8.173 9.300 1.00 95.62 85 PHE A N 1
ATOM 662 C CA . PHE A 1 85 ? 7.067 -8.650 9.355 1.00 95.62 85 PHE A CA 1
ATOM 663 C C . PHE A 1 85 ? 7.704 -8.481 7.980 1.00 95.62 85 PHE A C 1
ATOM 665 O O . PHE A 1 85 ? 7.145 -8.912 6.968 1.00 95.62 85 PHE A O 1
ATOM 672 N N . ALA A 1 86 ? 8.880 -7.865 7.950 1.00 97.12 86 ALA A N 1
ATOM 673 C CA . ALA A 1 86 ? 9.662 -7.670 6.741 1.00 97.12 86 ALA A CA 1
ATOM 674 C C . ALA A 1 86 ? 11.031 -8.339 6.886 1.00 97.12 86 ALA A C 1
ATOM 676 O O . ALA A 1 86 ? 11.619 -8.364 7.969 1.00 97.12 86 ALA A O 1
ATOM 677 N N . SER A 1 87 ? 11.546 -8.877 5.784 1.00 97.75 87 SER A N 1
ATOM 678 C CA . SER A 1 87 ? 12.871 -9.491 5.713 1.00 97.75 87 SER A CA 1
ATOM 679 C C . SER A 1 87 ? 13.826 -8.616 4.913 1.00 97.75 87 SER A C 1
ATOM 681 O O . SER A 1 87 ? 13.428 -8.026 3.912 1.00 97.75 87 SER A O 1
ATOM 683 N N . TRP A 1 88 ? 15.090 -8.557 5.328 1.00 98.06 88 TRP A N 1
ATOM 684 C CA . TRP A 1 88 ? 16.129 -7.857 4.577 1.00 98.06 88 TRP A CA 1
ATOM 685 C C . TRP A 1 88 ? 16.487 -8.626 3.297 1.00 98.06 88 TRP A C 1
ATOM 687 O O . TRP A 1 88 ? 16.976 -9.755 3.378 1.00 98.06 88 TRP A O 1
ATOM 697 N N . ASP A 1 89 ? 16.277 -8.018 2.130 1.00 97.75 89 ASP A N 1
ATOM 698 C CA . ASP A 1 89 ? 16.743 -8.547 0.847 1.00 97.75 89 ASP A CA 1
ATOM 699 C C . ASP A 1 89 ? 18.124 -7.963 0.519 1.00 97.75 89 ASP A C 1
ATOM 701 O O . ASP A 1 89 ? 18.302 -6.757 0.354 1.00 97.75 89 ASP A O 1
ATOM 705 N N . VAL A 1 90 ? 19.130 -8.833 0.415 1.00 97.81 90 VAL A N 1
ATOM 706 C CA . VAL A 1 90 ? 20.519 -8.427 0.150 1.00 97.81 90 VAL A CA 1
ATOM 707 C C . VAL A 1 90 ? 20.712 -7.899 -1.274 1.00 97.81 90 VAL A C 1
ATOM 709 O O . VAL A 1 90 ? 21.570 -7.045 -1.484 1.00 97.81 90 VAL A O 1
ATOM 712 N N . ASN A 1 91 ? 19.951 -8.374 -2.255 1.00 97.88 91 ASN A N 1
ATOM 713 C CA . ASN A 1 91 ? 20.081 -7.913 -3.636 1.00 97.88 91 ASN A CA 1
ATOM 714 C C . ASN A 1 91 ? 19.376 -6.570 -3.832 1.00 97.88 91 ASN A C 1
ATOM 716 O O . ASN A 1 91 ? 19.922 -5.689 -4.492 1.00 97.88 91 ASN A O 1
ATOM 720 N N . ALA A 1 92 ? 18.188 -6.417 -3.244 1.00 96.19 92 ALA A N 1
ATOM 721 C CA . ALA A 1 92 ? 17.414 -5.181 -3.328 1.00 96.19 92 ALA A CA 1
ATOM 722 C C . ALA A 1 92 ? 17.897 -4.102 -2.337 1.00 96.19 92 ALA A C 1
ATOM 724 O O . ALA A 1 92 ? 17.631 -2.924 -2.547 1.00 96.19 92 ALA A O 1
ATOM 725 N N . GLN A 1 93 ? 18.660 -4.489 -1.303 1.00 97.81 93 GLN A N 1
ATOM 726 C CA . GLN A 1 93 ? 19.140 -3.606 -0.229 1.00 97.81 93 GLN A CA 1
ATOM 727 C C . GLN A 1 93 ? 17.999 -2.864 0.481 1.00 97.81 93 GLN A C 1
ATOM 729 O O . GLN A 1 93 ? 18.122 -1.697 0.851 1.00 97.81 93 GLN A O 1
ATOM 734 N N . GLU A 1 94 ? 16.888 -3.563 0.690 1.00 98.25 94 GLU A N 1
ATOM 735 C CA . GLU A 1 94 ? 15.704 -3.023 1.348 1.00 98.25 94 GLU A CA 1
ATOM 736 C C . GLU A 1 94 ? 14.989 -4.089 2.184 1.00 98.25 94 GLU A C 1
ATOM 738 O O . GLU A 1 94 ? 15.205 -5.296 2.032 1.00 98.25 94 GLU A O 1
ATOM 743 N N . PHE A 1 95 ? 14.131 -3.631 3.097 1.00 97.50 95 PHE A N 1
ATOM 744 C CA . PHE A 1 95 ? 13.191 -4.507 3.784 1.00 97.50 95 PHE A CA 1
ATOM 745 C C . PHE A 1 95 ? 12.010 -4.800 2.862 1.00 97.50 95 PHE A C 1
ATOM 747 O O . PHE A 1 95 ? 11.278 -3.892 2.476 1.00 97.50 95 PHE A O 1
ATOM 754 N N . VAL A 1 96 ? 11.803 -6.076 2.556 1.00 97.38 96 VAL A N 1
ATOM 755 C CA . VAL A 1 96 ? 10.686 -6.551 1.737 1.00 97.38 96 VAL A CA 1
ATOM 756 C C . VAL A 1 96 ? 9.625 -7.157 2.647 1.00 97.38 96 VAL A C 1
ATOM 758 O O . VAL A 1 96 ? 9.945 -7.922 3.562 1.00 97.38 96 VAL A O 1
ATOM 761 N N . LEU A 1 97 ? 8.358 -6.817 2.400 1.00 96.50 97 LEU A N 1
ATOM 762 C CA . LEU A 1 97 ? 7.218 -7.358 3.138 1.00 96.50 97 LEU A CA 1
ATOM 763 C C . LEU A 1 97 ? 7.197 -8.891 3.039 1.00 96.50 97 LEU A C 1
ATOM 765 O O . LEU A 1 97 ? 7.093 -9.441 1.945 1.00 96.50 97 LEU A O 1
ATOM 769 N N . TYR A 1 98 ? 7.269 -9.571 4.184 1.00 95.62 98 TYR A N 1
ATOM 770 C CA . TYR A 1 98 ? 7.216 -11.030 4.266 1.00 95.62 98 TYR A CA 1
ATOM 771 C C . TYR A 1 98 ? 5.812 -11.517 4.638 1.00 95.62 98 TYR A C 1
ATOM 773 O O . TYR A 1 98 ? 5.275 -12.417 3.997 1.00 95.62 98 TYR A O 1
ATOM 781 N N . ALA A 1 99 ? 5.205 -10.915 5.663 1.00 95.62 99 ALA A N 1
ATOM 782 C CA . ALA A 1 99 ? 3.858 -11.247 6.116 1.00 95.62 99 ALA A CA 1
ATOM 783 C C . ALA A 1 99 ? 3.198 -10.055 6.819 1.00 95.62 99 ALA A C 1
ATOM 785 O O . ALA A 1 99 ? 3.887 -9.219 7.403 1.00 95.62 99 ALA A O 1
ATOM 786 N N . THR A 1 100 ? 1.868 -10.011 6.802 1.00 96.06 100 THR A N 1
ATOM 787 C CA . THR A 1 100 ? 1.047 -9.089 7.598 1.00 96.06 100 THR A CA 1
ATOM 788 C C . THR A 1 100 ? 0.328 -9.847 8.711 1.00 96.06 100 THR A C 1
ATOM 790 O O . THR A 1 100 ? 0.101 -11.053 8.603 1.00 96.06 100 THR A O 1
ATOM 793 N N . TYR A 1 101 ? -0.023 -9.139 9.781 1.00 92.56 101 TYR A N 1
ATOM 794 C CA . TYR A 1 101 ? -0.761 -9.680 10.922 1.00 92.56 101 TYR A CA 1
ATOM 795 C C . TYR A 1 101 ? -2.131 -9.003 11.076 1.00 92.56 101 TYR A C 1
ATOM 797 O O . TYR A 1 101 ? -2.560 -8.199 10.241 1.00 92.56 101 TYR A O 1
ATOM 805 N N . ASP A 1 102 ? -2.870 -9.393 12.113 1.00 89.38 102 ASP A N 1
ATOM 806 C CA . ASP A 1 102 ? -4.251 -8.949 12.320 1.00 89.38 102 ASP A CA 1
ATOM 807 C C . ASP A 1 102 ? -4.354 -7.567 12.974 1.00 89.38 102 ASP A C 1
ATOM 809 O O . ASP A 1 102 ? -5.364 -6.884 12.793 1.00 89.38 102 ASP A O 1
ATOM 813 N N . GLU A 1 103 ? -3.315 -7.126 13.690 1.00 94.00 103 GLU A N 1
ATOM 814 C CA . GLU A 1 103 ? -3.304 -5.799 14.302 1.00 94.00 103 GLU A CA 1
ATOM 815 C C . GLU A 1 103 ? -3.280 -4.703 13.232 1.00 94.00 103 GLU A C 1
ATOM 817 O O . GLU A 1 103 ? -2.493 -4.737 12.282 1.00 94.00 103 GLU A O 1
ATOM 822 N N . SER A 1 104 ? -4.199 -3.750 13.385 1.00 96.94 104 SER A N 1
ATOM 823 C CA . SER A 1 104 ? -4.382 -2.617 12.482 1.00 96.94 104 SER A CA 1
ATOM 824 C C . SER A 1 104 ? -4.424 -1.321 13.287 1.00 96.94 104 SER A C 1
ATOM 826 O O . SER A 1 104 ? -4.939 -1.294 14.407 1.00 96.94 104 SER A O 1
ATOM 828 N N . TYR A 1 105 ? -3.912 -0.240 12.710 1.00 97.38 105 TYR A N 1
ATOM 829 C CA . TYR A 1 105 ? -3.781 1.066 13.351 1.00 97.38 105 TYR A CA 1
ATOM 830 C C . TYR A 1 105 ? -4.276 2.168 12.415 1.00 97.38 105 TYR A C 1
ATOM 832 O O . TYR A 1 105 ? -4.059 2.100 11.205 1.00 97.38 105 TYR A O 1
ATOM 840 N N . CYS A 1 106 ? -4.944 3.184 12.957 1.00 98.38 106 CYS A N 1
ATOM 841 C CA . CYS A 1 106 ? -5.363 4.357 12.194 1.00 98.38 106 CYS A CA 1
ATOM 842 C C . CYS A 1 106 ? -4.523 5.564 12.601 1.00 98.38 106 CYS A C 1
ATOM 844 O O . CYS A 1 106 ? -4.530 5.954 13.768 1.00 98.38 106 CYS A O 1
ATOM 846 N N . HIS A 1 107 ? -3.844 6.186 11.638 1.00 97.75 107 HIS A N 1
ATOM 847 C CA . HIS A 1 107 ? -3.019 7.367 11.897 1.00 97.75 107 HIS A CA 1
ATOM 848 C C . HIS A 1 107 ? -3.844 8.609 12.247 1.00 97.75 107 HIS A C 1
ATOM 850 O O . HIS A 1 107 ? -3.358 9.450 12.992 1.00 97.75 107 HIS A O 1
ATOM 856 N N . ASP A 1 108 ? -5.090 8.707 11.776 1.00 97.94 108 ASP A N 1
ATOM 857 C CA . ASP A 1 108 ? -5.961 9.845 12.100 1.00 97.94 108 ASP A CA 1
ATOM 858 C C . ASP A 1 108 ? -6.575 9.733 13.504 1.00 97.94 108 ASP A C 1
ATOM 860 O O . ASP A 1 108 ? -6.832 10.743 14.156 1.00 97.94 108 ASP A O 1
ATOM 864 N N . CYS A 1 109 ? -6.840 8.508 13.975 1.00 97.50 109 CYS A N 1
ATOM 865 C CA . CYS A 1 109 ? -7.339 8.260 15.333 1.00 97.50 109 CYS A CA 1
ATOM 866 C C . CYS A 1 109 ? -6.212 8.053 16.356 1.00 97.50 109 CYS A C 1
ATOM 868 O O . CYS A 1 109 ? -6.482 8.037 17.554 1.00 97.50 109 CYS A O 1
ATOM 870 N N . GLU A 1 110 ? -4.978 7.875 15.881 1.00 97.56 110 GLU A N 1
ATOM 871 C 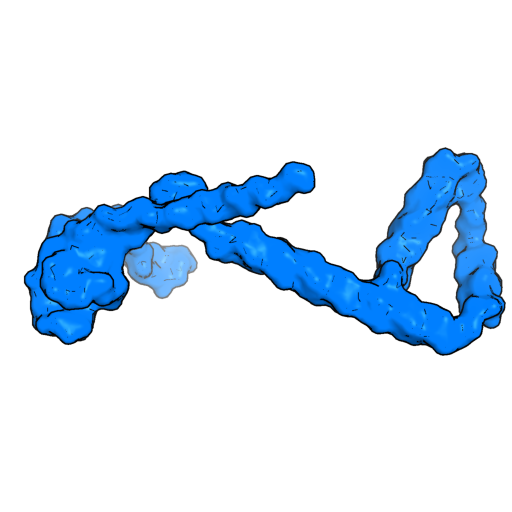CA . GLU A 1 110 ? -3.782 7.566 16.668 1.00 97.56 110 GLU A CA 1
ATOM 872 C C . GLU A 1 110 ? -3.931 6.332 17.584 1.00 97.56 110 GLU A C 1
ATOM 874 O O . GLU A 1 110 ? -3.315 6.239 18.650 1.00 97.56 110 GLU A O 1
ATOM 879 N N . GLU A 1 111 ? -4.707 5.334 17.161 1.00 96.81 111 GLU A N 1
ATOM 880 C CA . GLU A 1 111 ? -4.980 4.132 17.955 1.00 96.81 111 GLU A CA 1
ATOM 881 C C . GLU A 1 111 ? -5.166 2.866 17.105 1.00 96.81 111 GLU A C 1
ATOM 883 O O . GLU A 1 111 ? -5.430 2.934 15.898 1.00 96.81 111 GLU A O 1
ATOM 888 N N . SER A 1 112 ? -5.065 1.698 17.753 1.00 97.06 112 SER A N 1
ATOM 889 C CA . SER A 1 112 ? -5.397 0.409 17.139 1.00 97.06 112 SER A CA 1
ATOM 890 C C . SER A 1 112 ? -6.906 0.315 16.880 1.00 97.06 112 SER A C 1
ATOM 892 O O . SER A 1 112 ? -7.730 0.623 17.750 1.00 97.06 112 SER A O 1
ATOM 894 N N . VAL A 1 113 ? -7.285 -0.114 15.676 1.00 97.19 113 VAL A N 1
ATOM 895 C CA . VAL A 1 113 ? -8.679 -0.141 15.206 1.00 97.19 113 VAL A CA 1
ATOM 896 C C . VAL A 1 113 ? -9.001 -1.428 14.454 1.00 97.19 113 VAL A C 1
ATOM 898 O O . VAL A 1 113 ? -8.113 -2.153 14.015 1.00 97.19 113 VAL A O 1
ATOM 901 N N . LEU A 1 114 ? -10.294 -1.699 14.277 1.00 96.56 114 LEU A N 1
ATOM 902 C CA . LEU A 1 114 ? -10.754 -2.661 13.281 1.00 96.56 114 LEU A CA 1
ATOM 903 C C . LEU A 1 114 ? -10.878 -1.963 11.921 1.00 96.56 114 LEU A C 1
ATOM 905 O O . LEU A 1 114 ? -11.030 -0.740 11.849 1.00 96.56 114 LEU A O 1
ATOM 909 N N . LEU A 1 115 ? -10.837 -2.750 10.848 1.00 96.88 115 LEU A N 1
ATOM 910 C CA . LEU A 1 115 ? -10.996 -2.255 9.485 1.00 96.88 115 LEU A CA 1
ATOM 911 C C . LEU A 1 115 ? -12.333 -2.707 8.906 1.00 96.88 115 LEU A C 1
ATOM 913 O O . LEU A 1 115 ? -12.744 -3.854 9.085 1.00 96.88 115 LEU A O 1
ATOM 917 N N . ASN A 1 116 ? -12.994 -1.795 8.203 1.00 96.81 116 ASN A N 1
ATOM 918 C CA . ASN A 1 116 ? -14.160 -2.087 7.387 1.00 96.81 116 ASN A CA 1
ATOM 919 C C . ASN A 1 116 ? -13.720 -2.298 5.941 1.00 96.81 116 ASN A C 1
ATOM 921 O O . ASN A 1 116 ? -12.946 -1.505 5.412 1.00 96.81 116 ASN A O 1
ATOM 925 N N . GLU A 1 117 ? -14.267 -3.321 5.292 1.00 95.69 117 GLU A N 1
ATOM 926 C CA . GLU A 1 117 ? -14.091 -3.563 3.861 1.00 95.69 117 GLU A CA 1
ATOM 927 C C . GLU A 1 117 ? -15.317 -3.068 3.094 1.00 95.69 117 GLU A C 1
ATOM 929 O O . GLU A 1 117 ? -16.457 -3.384 3.447 1.00 95.69 117 GLU A O 1
ATOM 934 N N . SER A 1 118 ? -15.096 -2.312 2.020 1.00 92.75 118 SER A N 1
ATOM 935 C CA . SER A 1 118 ? -16.170 -1.903 1.114 1.00 92.75 118 SER A CA 1
ATOM 936 C C . SER A 1 118 ? -15.752 -2.059 -0.343 1.00 92.75 118 SER A C 1
ATOM 938 O O . SER A 1 118 ? -14.635 -1.723 -0.719 1.00 92.75 118 SER A O 1
ATOM 940 N N . VAL A 1 119 ? -16.630 -2.617 -1.178 1.00 91.06 119 VAL A N 1
ATOM 941 C CA . VAL A 1 119 ? -16.326 -2.843 -2.597 1.00 91.06 119 VAL A CA 1
ATOM 942 C C . VAL A 1 119 ? -16.280 -1.502 -3.321 1.00 91.06 119 VAL A C 1
ATOM 944 O O . VAL A 1 119 ? -17.245 -0.736 -3.279 1.00 91.06 119 VAL A O 1
ATOM 947 N N . ILE A 1 120 ? -15.193 -1.248 -4.047 1.00 85.44 120 ILE A N 1
ATOM 948 C CA . ILE A 1 120 ? -15.102 -0.103 -4.944 1.00 85.44 120 ILE A CA 1
ATOM 949 C C . ILE A 1 120 ? -16.010 -0.420 -6.127 1.00 85.44 120 ILE A C 1
ATOM 951 O O . ILE A 1 120 ? -15.731 -1.328 -6.915 1.00 85.44 120 ILE A O 1
ATOM 955 N N . ALA A 1 121 ? -17.132 0.295 -6.233 1.00 70.69 121 ALA A N 1
ATOM 956 C CA . ALA A 1 121 ? -18.057 0.118 -7.340 1.00 70.69 121 ALA A CA 1
ATOM 957 C C . ALA A 1 121 ? -17.293 0.318 -8.655 1.00 70.69 121 ALA A C 1
ATOM 959 O O . ALA A 1 121 ? -16.860 1.425 -8.986 1.00 70.69 121 ALA A O 1
ATOM 960 N N . SER A 1 122 ? -17.111 -0.770 -9.403 1.00 57.44 122 SER A N 1
ATOM 961 C CA . SER A 1 122 ? -16.590 -0.684 -10.757 1.00 57.44 122 SER A CA 1
ATOM 962 C C . SER A 1 122 ? -17.671 0.004 -11.573 1.00 57.44 122 SER A C 1
ATOM 964 O O . SER A 1 122 ? -18.730 -0.558 -11.841 1.00 57.44 122 SER A O 1
ATOM 966 N N . SER A 1 123 ? -17.432 1.262 -11.933 1.00 53.62 123 SER A N 1
ATOM 967 C CA . SER A 1 123 ? -18.211 1.900 -12.978 1.00 53.62 123 SER A CA 1
ATOM 968 C C . SER A 1 123 ? -17.869 1.179 -14.279 1.00 53.62 123 SER A C 1
ATOM 970 O O . SER A 1 123 ? -16.953 1.536 -15.024 1.00 53.62 123 SER A O 1
ATOM 972 N N . GLU A 1 124 ? -18.599 0.097 -14.545 1.00 48.28 124 GLU A N 1
ATOM 973 C CA . GLU A 1 124 ? -18.824 -0.380 -15.895 1.00 48.28 124 GLU A CA 1
ATOM 974 C C . GLU A 1 124 ? -19.465 0.785 -16.646 1.00 48.28 124 GLU A C 1
ATOM 976 O O . GLU A 1 124 ? -20.680 0.987 -16.646 1.00 48.28 124 GLU A O 1
ATOM 981 N N . ALA A 1 125 ? -18.612 1.615 -17.245 1.00 43.53 125 ALA A N 1
ATOM 982 C CA . ALA A 1 125 ? -19.009 2.537 -18.282 1.00 43.53 125 ALA A CA 1
ATOM 983 C C . ALA A 1 125 ? -19.500 1.683 -19.453 1.00 43.53 125 ALA A C 1
ATOM 985 O O . ALA A 1 125 ? -18.757 1.344 -20.370 1.00 43.53 125 ALA A O 1
ATOM 986 N N . SER A 1 126 ? -20.773 1.314 -19.353 1.00 45.97 126 SER A N 1
ATOM 987 C CA . SER A 1 126 ? -21.651 1.015 -20.463 1.00 45.97 126 SER A CA 1
ATOM 988 C C . SER A 1 126 ? -21.423 2.094 -21.516 1.00 45.97 126 SER A C 1
ATOM 990 O O . SER A 1 126 ? -21.766 3.257 -21.306 1.00 45.97 126 SER A O 1
ATOM 992 N N . GLN A 1 127 ? -20.792 1.732 -22.624 1.00 42.44 127 GLN A N 1
ATOM 993 C CA . GLN A 1 127 ? -20.857 2.514 -23.850 1.00 42.44 127 GLN A CA 1
ATOM 994 C C . GLN A 1 127 ? -21.431 1.586 -24.912 1.00 42.44 127 GLN A C 1
ATOM 996 O O . GLN A 1 127 ? -20.743 0.735 -25.472 1.00 42.44 127 GLN A O 1
ATOM 1001 N N . SER A 1 128 ? -22.753 1.716 -25.023 1.00 35.25 128 SER A N 1
ATOM 1002 C CA . SER A 1 128 ? -23.645 1.260 -26.088 1.00 35.25 128 SER A CA 1
ATOM 1003 C C . SER A 1 128 ? -23.247 1.785 -27.458 1.00 35.25 128 SER A C 1
ATOM 1005 O O . SER A 1 128 ? -22.824 2.965 -27.495 1.00 35.25 128 SER A O 1
#